Protein AF-A0A847DW80-F1 (afdb_monomer)

pLDDT: mean 91.11, std 9.95, range [46.47, 98.31]

Sequence (79 aa):
MTTGSFWFQFASPARFYPLAGRMIPWFGGAAVLLSLVGLYIGFFVAPTDWQQGESYRIIFIHVPAAWMAMFVYLVMAFW

Solvent-accessible surface area (backbone atoms only — not comparable to full-atom values): 4684 Å² total; per-residue (Å²): 135,86,81,68,60,75,89,56,62,58,73,45,63,87,59,30,52,66,52,52,62,67,46,46,64,57,54,51,50,50,49,53,53,52,49,53,53,49,52,47,40,28,70,69,67,50,77,66,42,92,90,54,32,71,65,47,37,52,50,68,54,50,53,60,52,52,51,51,51,54,51,52,51,50,52,66,74,78,107

Radius of gyration: 19.8 Å; Cα contacts (8 Å, |Δi|>4): 25; chains: 1; bounding box: 52×27×44 Å

Structure (mmCIF, N/CA/C/O backbone):
data_AF-A0A847DW80-F1
#
_entry.id   AF-A0A847DW80-F1
#
loop_
_atom_site.group_PDB
_atom_site.id
_atom_site.type_symbol
_atom_site.label_atom_id
_atom_site.label_alt_id
_atom_site.label_comp_id
_atom_site.label_asym_id
_atom_site.label_entity_id
_atom_site.label_seq_id
_atom_site.pdbx_PDB_ins_code
_atom_site.Cartn_x
_atom_site.Cartn_y
_atom_site.Cartn_z
_atom_site.occupancy
_atom_site.B_iso_or_equiv
_atom_site.auth_seq_id
_atom_site.auth_comp_id
_atom_site.auth_asym_id
_atom_site.auth_atom_id
_atom_site.pdbx_PDB_model_num
ATOM 1 N N . MET A 1 1 ? 37.315 -7.961 -22.452 1.00 46.47 1 MET A N 1
ATOM 2 C CA . MET A 1 1 ? 36.283 -8.348 -21.467 1.00 46.47 1 MET A CA 1
ATOM 3 C C . MET A 1 1 ? 35.704 -7.067 -20.894 1.00 46.47 1 MET A C 1
ATOM 5 O O . MET A 1 1 ? 36.333 -6.452 -20.048 1.00 46.47 1 MET A O 1
ATOM 9 N N . THR A 1 2 ? 34.595 -6.576 -21.443 1.00 53.25 2 THR A N 1
ATOM 10 C CA . THR A 1 2 ? 33.980 -5.327 -20.977 1.00 53.25 2 THR A CA 1
ATOM 11 C C . THR A 1 2 ? 33.236 -5.604 -19.677 1.00 53.25 2 THR A C 1
ATOM 13 O O . THR A 1 2 ? 32.113 -6.110 -19.700 1.00 53.25 2 THR A O 1
ATOM 16 N N . THR A 1 3 ? 33.856 -5.299 -18.540 1.00 60.47 3 THR A N 1
ATOM 17 C CA . THR A 1 3 ? 33.176 -5.164 -17.248 1.00 60.47 3 THR A CA 1
ATOM 18 C C . THR A 1 3 ? 32.234 -3.964 -17.344 1.00 60.47 3 THR A C 1
ATOM 20 O O . THR A 1 3 ? 32.550 -2.852 -16.934 1.00 60.47 3 THR A O 1
ATOM 23 N N . GLY A 1 4 ? 31.077 -4.169 -17.977 1.00 64.81 4 GLY A N 1
ATOM 24 C CA . GLY A 1 4 ? 29.977 -3.223 -17.902 1.00 64.81 4 GLY A CA 1
ATOM 25 C C . GLY A 1 4 ? 29.616 -3.062 -16.432 1.00 64.81 4 GLY A C 1
ATOM 26 O O . GLY A 1 4 ? 29.378 -4.057 -15.750 1.00 64.81 4 GLY A O 1
ATOM 27 N N . SER A 1 5 ? 29.647 -1.822 -15.948 1.00 72.94 5 SER A N 1
ATOM 28 C CA . SER A 1 5 ? 29.289 -1.454 -14.580 1.00 72.94 5 SER A CA 1
ATOM 29 C C . SER A 1 5 ? 28.033 -2.215 -14.133 1.00 72.94 5 SER A C 1
ATOM 31 O O . SER A 1 5 ? 26.976 -2.086 -14.757 1.00 72.94 5 SER A O 1
ATOM 33 N N . PHE A 1 6 ? 28.160 -3.027 -13.074 1.00 72.69 6 PHE A N 1
ATOM 34 C CA . PHE A 1 6 ? 27.072 -3.824 -12.483 1.00 72.69 6 PHE A CA 1
ATOM 35 C C . PHE A 1 6 ? 25.801 -2.985 -12.267 1.00 72.69 6 PHE A C 1
ATOM 37 O O . PHE A 1 6 ? 24.689 -3.452 -12.503 1.00 72.69 6 PHE A O 1
ATOM 44 N N . TRP A 1 7 ? 25.988 -1.705 -11.939 1.00 72.75 7 TRP A N 1
ATOM 45 C CA . TRP A 1 7 ? 24.939 -0.716 -11.717 1.00 72.75 7 TRP A CA 1
ATOM 46 C C . TRP A 1 7 ? 23.978 -0.520 -12.901 1.00 72.75 7 TRP A C 1
ATOM 48 O O . TRP A 1 7 ? 22.809 -0.224 -12.682 1.00 72.75 7 TRP A O 1
ATOM 58 N N . PHE A 1 8 ? 24.415 -0.734 -14.147 1.00 83.81 8 PHE A N 1
ATOM 59 C CA . PHE A 1 8 ? 23.573 -0.550 -15.342 1.00 83.81 8 PHE A CA 1
ATOM 60 C C . PHE A 1 8 ? 23.088 -1.866 -15.964 1.00 83.81 8 PHE A C 1
ATOM 62 O O . PHE A 1 8 ? 22.518 -1.879 -17.059 1.00 83.81 8 PHE A O 1
ATOM 69 N N . GLN A 1 9 ? 23.286 -3.001 -15.289 1.00 82.69 9 GLN A N 1
ATOM 70 C CA . GLN A 1 9 ? 22.919 -4.309 -15.832 1.00 82.69 9 GLN A CA 1
ATOM 71 C C . GLN A 1 9 ? 21.404 -4.454 -16.071 1.00 82.69 9 GLN A C 1
ATOM 73 O O . GLN A 1 9 ? 20.993 -5.116 -17.021 1.00 82.69 9 GLN A O 1
ATOM 78 N N . PHE A 1 10 ? 20.571 -3.781 -15.278 1.00 86.94 10 PHE A N 1
ATOM 79 C CA . PHE A 1 10 ? 19.111 -3.820 -15.411 1.00 86.94 10 PHE A CA 1
ATOM 80 C C . PHE A 1 10 ? 18.516 -2.565 -16.059 1.00 86.94 10 PHE A C 1
ATOM 82 O O . PHE A 1 10 ? 17.301 -2.443 -16.137 1.00 86.94 10 PHE A O 1
ATOM 89 N N . ALA A 1 11 ? 19.349 -1.661 -16.588 1.00 87.31 11 ALA A N 1
ATOM 90 C CA . ALA A 1 11 ? 18.864 -0.461 -17.274 1.00 87.31 11 ALA A CA 1
ATOM 91 C C . ALA A 1 11 ? 18.131 -0.787 -18.592 1.00 87.31 11 ALA A C 1
ATOM 93 O O . ALA A 1 11 ? 17.273 -0.033 -19.037 1.00 87.31 11 ALA A O 1
ATOM 94 N N . SER A 1 12 ? 18.453 -1.920 -19.230 1.00 90.12 12 SER A N 1
ATOM 95 C CA . SER A 1 12 ? 17.782 -2.370 -20.455 1.00 90.12 12 SER A CA 1
ATOM 96 C C . SER A 1 12 ? 16.492 -3.144 -20.131 1.00 90.12 12 SER A C 1
ATOM 98 O O . SER A 1 12 ? 16.594 -4.176 -19.450 1.00 90.12 12 SER A O 1
ATO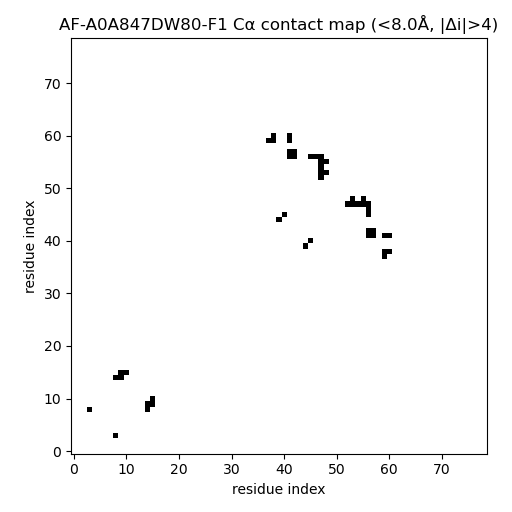M 100 N N . PRO A 1 13 ? 15.323 -2.774 -20.694 1.00 88.12 13 PRO A N 1
ATOM 101 C CA . PRO A 1 13 ? 14.053 -3.464 -20.445 1.00 88.12 13 PRO A CA 1
ATOM 102 C C . PRO A 1 13 ? 14.115 -4.978 -20.682 1.00 88.12 13 PRO A C 1
ATOM 104 O O . PRO A 1 13 ? 13.625 -5.748 -19.862 1.00 88.12 13 PRO A O 1
ATOM 107 N N . ALA A 1 14 ? 14.809 -5.423 -21.735 1.00 91.25 14 ALA A N 1
ATOM 108 C CA . ALA A 1 14 ? 14.954 -6.843 -22.072 1.00 91.25 14 ALA A CA 1
ATOM 109 C C . ALA A 1 14 ? 15.595 -7.695 -20.957 1.00 91.25 14 ALA A C 1
ATOM 111 O O . ALA A 1 14 ? 15.285 -8.877 -20.831 1.00 91.25 14 ALA A O 1
ATOM 112 N N . ARG A 1 15 ? 16.471 -7.104 -20.131 1.00 89.75 15 ARG A N 1
ATOM 113 C CA . ARG A 1 15 ? 17.090 -7.795 -18.986 1.00 89.75 15 ARG A CA 1
ATOM 114 C C . ARG A 1 15 ? 16.272 -7.656 -17.704 1.00 89.75 15 ARG A C 1
ATOM 116 O O . ARG A 1 15 ? 16.274 -8.576 -16.892 1.00 89.75 15 ARG A O 1
ATOM 123 N N . PHE A 1 16 ? 15.569 -6.539 -17.523 1.00 91.31 16 PHE A N 1
ATOM 124 C CA . PHE A 1 16 ? 14.769 -6.285 -16.324 1.00 91.31 16 PHE A CA 1
ATOM 125 C C . PHE A 1 16 ? 13.432 -7.037 -16.319 1.00 91.31 16 PHE A C 1
ATOM 127 O O . PHE A 1 16 ? 13.068 -7.609 -15.297 1.00 91.31 16 PHE A O 1
ATOM 134 N N . TYR A 1 17 ? 12.722 -7.105 -17.450 1.00 93.44 17 TYR A N 1
ATOM 135 C CA . TYR A 1 17 ? 11.380 -7.701 -17.530 1.00 93.44 17 TYR A CA 1
ATOM 136 C C . TYR A 1 17 ? 11.292 -9.143 -16.993 1.00 93.44 17 TYR A C 1
ATOM 138 O O . TYR A 1 17 ? 10.401 -9.418 -16.187 1.00 93.44 17 TYR A O 1
ATOM 146 N N . PRO A 1 18 ? 12.205 -10.069 -17.353 1.00 94.38 18 PRO A N 1
ATOM 147 C CA . PRO A 1 18 ? 12.181 -11.428 -16.808 1.00 94.38 18 PRO A CA 1
ATOM 148 C C . PRO A 1 18 ? 12.439 -11.480 -15.298 1.00 94.38 18 PRO A C 1
ATOM 150 O O . PRO A 1 18 ? 11.878 -12.328 -14.606 1.00 94.38 18 PRO A O 1
ATOM 153 N N . LEU A 1 19 ? 13.288 -10.586 -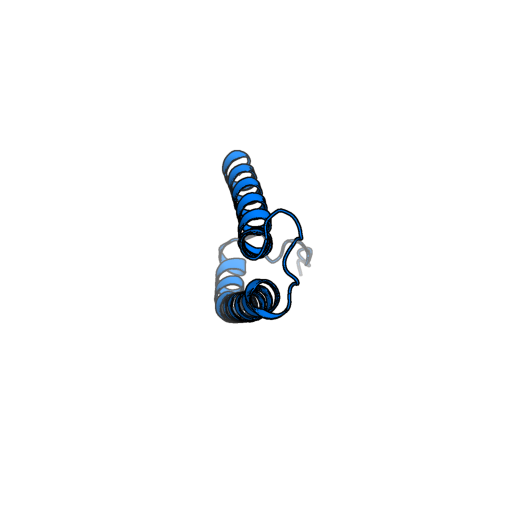14.777 1.00 93.12 19 LEU A N 1
ATOM 154 C CA . LEU A 1 19 ? 13.541 -10.472 -13.341 1.00 93.12 19 LEU A CA 1
ATOM 155 C C . LEU A 1 19 ? 12.294 -9.951 -12.622 1.00 93.12 19 LEU A C 1
ATOM 157 O O . LEU A 1 19 ? 11.824 -10.598 -11.690 1.00 93.12 19 LEU A O 1
ATOM 161 N N . ALA A 1 20 ? 11.728 -8.840 -13.099 1.00 94.25 20 ALA A N 1
ATOM 162 C CA . ALA A 1 20 ? 10.499 -8.266 -12.565 1.00 94.25 20 ALA A CA 1
ATOM 163 C C . ALA A 1 20 ? 9.376 -9.311 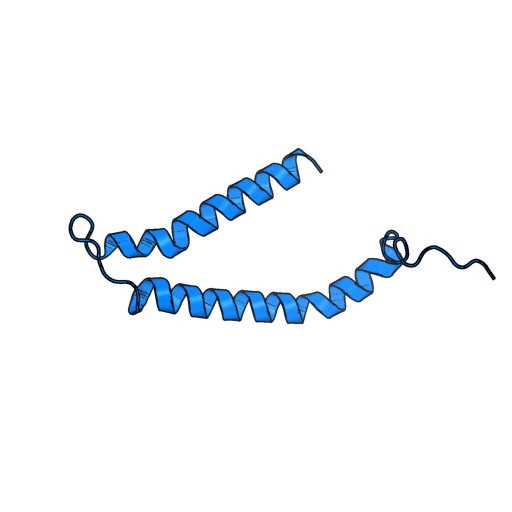-12.538 1.00 94.25 20 ALA A C 1
ATOM 165 O O . ALA A 1 20 ? 8.773 -9.527 -11.492 1.00 94.25 20 ALA A O 1
ATOM 166 N N . GLY A 1 21 ? 9.181 -10.051 -13.636 1.00 95.12 21 GLY A N 1
ATOM 167 C CA . GLY A 1 21 ? 8.191 -11.127 -13.728 1.00 95.12 21 GLY A CA 1
ATOM 168 C C . GLY A 1 21 ? 8.336 -12.202 -12.645 1.00 95.12 21 GLY A C 1
ATOM 169 O O . GLY A 1 21 ? 7.340 -12.640 -12.076 1.00 95.12 21 GLY A O 1
ATOM 170 N N . ARG A 1 22 ? 9.570 -12.588 -12.295 1.00 96.19 22 ARG A N 1
ATOM 171 C CA . ARG A 1 22 ? 9.833 -13.542 -11.200 1.00 96.19 22 ARG A CA 1
ATOM 172 C C . ARG A 1 22 ? 9.584 -12.945 -9.819 1.00 96.19 22 ARG A C 1
ATOM 174 O O . ARG A 1 22 ? 9.256 -13.689 -8.902 1.00 96.19 22 ARG A O 1
ATOM 181 N N . MET A 1 23 ? 9.759 -11.634 -9.660 1.00 97.12 23 MET A N 1
ATOM 182 C CA . MET A 1 23 ? 9.582 -10.929 -8.387 1.00 97.12 23 MET A CA 1
ATOM 183 C C . MET A 1 23 ? 8.120 -10.557 -8.102 1.00 97.12 23 MET A C 1
ATOM 185 O O . MET A 1 23 ? 7.748 -10.468 -6.933 1.00 97.12 23 MET A O 1
ATOM 189 N N . ILE A 1 24 ? 7.282 -10.394 -9.136 1.00 97.06 24 ILE A N 1
ATOM 190 C CA . ILE A 1 24 ? 5.846 -10.080 -9.011 1.00 97.06 24 ILE A CA 1
ATOM 191 C C . ILE A 1 24 ? 5.119 -10.961 -7.981 1.00 97.06 24 ILE A C 1
ATOM 193 O O . ILE A 1 24 ? 4.493 -10.386 -7.095 1.00 97.06 24 ILE A O 1
ATOM 197 N N . PRO A 1 25 ? 5.173 -12.310 -8.025 1.00 97.31 25 PRO A N 1
ATOM 198 C CA . PRO A 1 25 ? 4.412 -13.128 -7.077 1.00 97.31 25 PRO A CA 1
ATOM 199 C C . PRO A 1 25 ? 4.865 -12.932 -5.625 1.00 97.31 25 PRO A C 1
ATOM 201 O O . PRO A 1 25 ? 4.035 -12.955 -4.721 1.00 97.31 25 PRO A O 1
ATOM 204 N N . TRP A 1 26 ? 6.157 -12.686 -5.392 1.00 97.88 26 TRP A N 1
ATOM 205 C CA . TRP A 1 26 ? 6.691 -12.444 -4.051 1.00 97.88 26 TRP A CA 1
ATOM 206 C C . TRP A 1 26 ? 6.234 -11.098 -3.499 1.00 97.88 26 TRP A C 1
ATOM 208 O O . TRP A 1 26 ? 5.736 -11.032 -2.377 1.00 97.88 26 TRP A O 1
ATOM 218 N N . PHE A 1 27 ? 6.344 -10.032 -4.296 1.00 97.44 27 PHE A N 1
ATOM 219 C CA . PHE A 1 27 ? 5.871 -8.711 -3.886 1.00 97.44 27 PHE A CA 1
ATOM 220 C C . PHE A 1 27 ? 4.350 -8.652 -3.769 1.00 97.44 27 PHE A C 1
ATOM 222 O O . PHE A 1 27 ? 3.844 -8.050 -2.830 1.00 97.44 27 PHE A O 1
ATOM 229 N N . GLY A 1 28 ? 3.622 -9.324 -4.662 1.00 97.38 28 GLY A N 1
ATOM 230 C CA . GLY A 1 28 ? 2.171 -9.458 -4.578 1.00 97.38 28 GLY A CA 1
ATOM 231 C C . GLY A 1 28 ? 1.740 -10.208 -3.318 1.00 97.38 28 GLY A C 1
ATOM 232 O O . GLY A 1 28 ? 0.868 -9.738 -2.593 1.00 97.38 28 GLY A O 1
ATOM 233 N N . GLY A 1 29 ? 2.398 -11.328 -3.003 1.00 98.31 29 GLY A N 1
ATOM 234 C CA . GLY A 1 29 ? 2.147 -12.082 -1.774 1.00 98.31 29 GLY A CA 1
ATOM 235 C C . GLY A 1 29 ? 2.437 -11.265 -0.514 1.00 98.31 29 GLY A C 1
ATOM 236 O O . GLY A 1 29 ? 1.609 -11.218 0.394 1.00 98.31 29 GLY A O 1
ATOM 237 N N . ALA A 1 30 ? 3.573 -10.562 -0.479 1.00 98.12 30 ALA A N 1
ATOM 238 C CA . ALA A 1 30 ? 3.923 -9.672 0.624 1.00 98.12 30 ALA A CA 1
ATOM 239 C C . ALA A 1 30 ? 2.920 -8.517 0.774 1.00 98.12 30 ALA A C 1
ATOM 241 O O . ALA A 1 30 ? 2.514 -8.210 1.893 1.00 98.12 30 ALA A O 1
ATOM 242 N N . ALA A 1 31 ? 2.478 -7.914 -0.335 1.00 95.94 31 ALA A N 1
ATOM 243 C CA . ALA A 1 31 ? 1.478 -6.852 -0.325 1.00 95.94 31 ALA A CA 1
ATOM 244 C C . ALA A 1 31 ? 0.153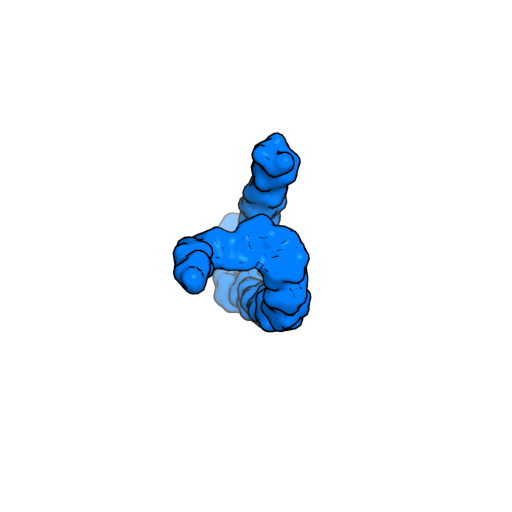 -7.340 0.275 1.00 95.94 31 ALA A C 1
ATOM 246 O O . ALA A 1 31 ? -0.348 -6.724 1.209 1.00 95.94 31 ALA A O 1
ATOM 247 N N . VAL A 1 32 ? -0.369 -8.483 -0.188 1.00 97.69 32 VAL A N 1
ATOM 248 C CA . VAL A 1 32 ? -1.606 -9.071 0.352 1.00 97.69 32 VAL A CA 1
ATOM 249 C C . VAL A 1 32 ? -1.464 -9.373 1.842 1.00 97.69 32 VAL A C 1
ATOM 251 O O . VAL A 1 32 ? -2.336 -9.002 2.625 1.00 97.69 32 VAL A O 1
ATOM 254 N N . LEU A 1 33 ? -0.359 -10.004 2.250 1.00 98.31 33 LEU A N 1
ATOM 255 C CA . LEU A 1 33 ? -0.122 -10.350 3.650 1.00 98.31 33 LEU A CA 1
ATOM 256 C C . LEU A 1 33 ? -0.105 -9.102 4.541 1.00 98.31 33 LEU A C 1
ATOM 258 O O . LEU A 1 33 ? -0.823 -9.046 5.537 1.00 98.31 33 LEU A O 1
ATOM 262 N N . LEU A 1 34 ? 0.679 -8.088 4.171 1.00 96.38 34 LEU A N 1
ATOM 263 C CA . LEU A 1 34 ? 0.787 -6.849 4.940 1.00 96.38 34 LEU A CA 1
ATOM 264 C C . LEU A 1 34 ? -0.536 -6.075 4.965 1.00 96.38 34 LEU A C 1
ATOM 266 O O . LEU A 1 34 ? -0.895 -5.535 6.009 1.00 96.38 34 LEU A O 1
ATOM 270 N N . SER A 1 35 ? -1.294 -6.064 3.864 1.00 94.75 35 SER A N 1
ATOM 271 C CA . SER A 1 35 ? -2.634 -5.473 3.835 1.00 94.75 35 SER A CA 1
ATOM 272 C C . SER A 1 35 ? -3.591 -6.182 4.791 1.00 94.75 35 SER A C 1
ATOM 274 O O . SER A 1 35 ? -4.285 -5.508 5.543 1.00 94.75 35 SER A O 1
ATOM 276 N N . LEU A 1 36 ? -3.610 -7.518 4.826 1.00 97.06 36 LEU A N 1
ATOM 277 C CA . LEU A 1 36 ? -4.467 -8.271 5.750 1.00 97.06 36 LEU A CA 1
ATOM 278 C C . LEU A 1 36 ? -4.109 -7.997 7.215 1.00 97.06 36 LEU A C 1
ATOM 280 O O . LEU A 1 36 ? -5.000 -7.765 8.031 1.00 97.06 36 LEU A O 1
ATOM 284 N N . VAL A 1 37 ? -2.814 -7.969 7.539 1.00 97.00 37 VAL A N 1
ATOM 285 C CA . VAL A 1 37 ? -2.333 -7.619 8.884 1.00 97.00 37 VAL A CA 1
ATOM 286 C C . VAL A 1 37 ? -2.744 -6.189 9.247 1.00 97.00 37 VAL A C 1
ATOM 288 O O . VAL A 1 37 ? -3.279 -5.961 10.330 1.00 97.00 37 VAL A O 1
ATOM 291 N N . GLY A 1 38 ? -2.556 -5.230 8.336 1.00 94.62 38 GLY A N 1
ATOM 292 C CA . GLY A 1 38 ? -2.948 -3.835 8.540 1.00 94.62 38 GLY A CA 1
ATOM 293 C C . GLY A 1 38 ? -4.454 -3.662 8.752 1.00 94.62 38 GLY A C 1
ATOM 294 O O . GLY A 1 38 ? -4.861 -2.963 9.677 1.00 94.62 38 GLY A O 1
ATOM 295 N N . LEU A 1 39 ? -5.280 -4.347 7.955 1.00 94.81 39 LEU A N 1
ATOM 296 C CA . LEU A 1 39 ? -6.739 -4.353 8.106 1.00 94.81 39 LEU A CA 1
ATOM 297 C C . LEU A 1 39 ? -7.164 -4.943 9.452 1.00 94.81 39 LEU A C 1
ATOM 299 O O . LEU A 1 39 ? -8.033 -4.382 10.117 1.00 94.81 39 LEU A O 1
ATOM 303 N N . TYR A 1 40 ? -6.537 -6.042 9.876 1.00 96.50 40 TYR A N 1
ATOM 304 C CA . TYR A 1 40 ? -6.817 -6.645 11.175 1.00 96.50 40 TYR A CA 1
ATOM 305 C C . TYR A 1 40 ? -6.497 -5.679 12.322 1.00 96.50 40 TYR A C 1
ATOM 307 O O . TYR A 1 40 ? -7.322 -5.467 13.212 1.00 96.50 40 TYR A O 1
ATOM 315 N N . ILE A 1 41 ? -5.322 -5.045 12.276 1.00 95.50 41 ILE A N 1
ATOM 316 C CA . ILE A 1 41 ? -4.913 -4.072 13.290 1.00 95.50 41 ILE A CA 1
ATOM 317 C C . ILE A 1 41 ? -5.873 -2.878 13.301 1.00 95.50 41 ILE A C 1
ATOM 319 O O . ILE A 1 41 ? -6.376 -2.519 14.363 1.00 95.50 41 ILE A O 1
ATOM 323 N N . GLY A 1 42 ? -6.169 -2.299 12.135 1.00 93.56 42 GLY A N 1
ATOM 324 C CA . GLY A 1 42 ? -7.020 -1.117 12.012 1.00 93.56 42 GLY A CA 1
ATOM 325 C C . GLY A 1 42 ? -8.458 -1.350 12.470 1.00 93.56 42 GLY A C 1
ATOM 326 O O . GLY A 1 42 ? -9.025 -0.492 13.139 1.00 93.56 42 GLY A O 1
ATOM 327 N N . PHE A 1 43 ? -9.045 -2.511 12.162 1.00 91.75 43 PHE A N 1
ATOM 328 C CA . PHE A 1 43 ? -10.444 -2.780 12.493 1.00 91.75 43 PHE A CA 1
ATOM 329 C C . PHE A 1 43 ? -10.670 -3.436 13.843 1.00 91.75 43 PHE A C 1
ATOM 331 O O . PHE A 1 43 ? -11.697 -3.157 14.449 1.00 91.75 43 PHE A O 1
ATOM 338 N N . PHE A 1 44 ? -9.758 -4.271 14.343 1.00 93.56 44 PHE A N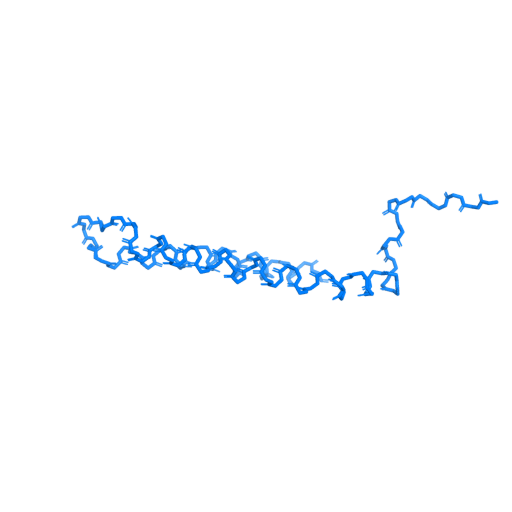 1
ATOM 339 C CA . PHE A 1 44 ? -10.010 -5.052 15.560 1.00 93.56 44 PHE A CA 1
ATOM 340 C C . PHE A 1 44 ? -9.139 -4.626 16.739 1.00 93.56 44 PHE A C 1
ATOM 342 O O . PHE A 1 44 ? -9.636 -4.569 17.861 1.00 93.56 44 PHE A O 1
ATO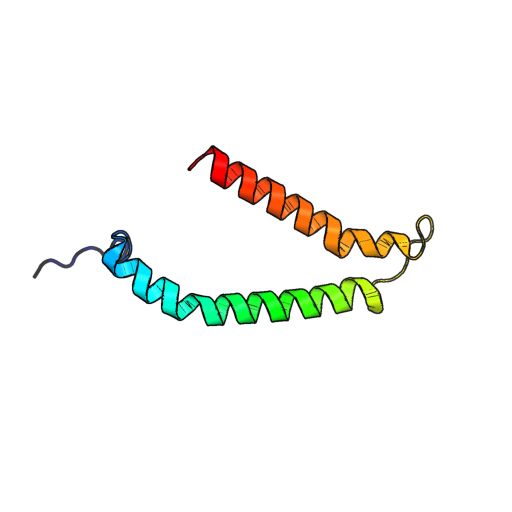M 349 N N . VAL A 1 45 ? -7.871 -4.286 16.498 1.00 95.38 45 VAL A N 1
ATOM 350 C CA . VAL A 1 45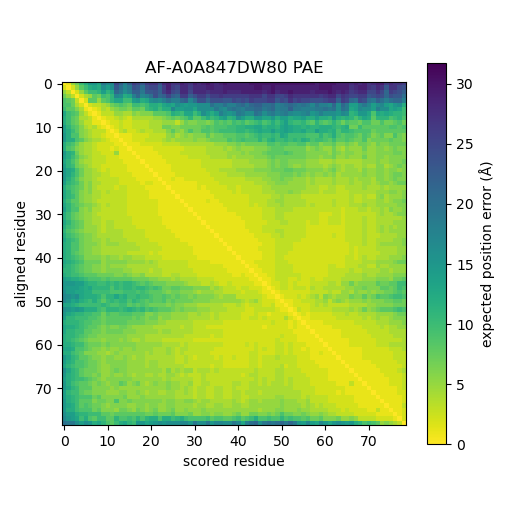 ? -6.907 -3.985 17.572 1.00 95.38 45 VAL A CA 1
ATOM 351 C C . VAL A 1 45 ? -6.915 -2.508 17.960 1.00 95.38 45 VAL A C 1
ATOM 353 O O . VAL A 1 45 ? -6.763 -2.186 19.136 1.00 95.38 45 VAL A O 1
ATOM 356 N N . ALA A 1 46 ? -7.077 -1.608 16.988 1.00 92.94 46 ALA A N 1
ATOM 357 C CA . ALA A 1 46 ? -7.042 -0.174 17.237 1.00 92.94 46 ALA A CA 1
ATOM 358 C C . ALA A 1 46 ? -8.177 0.254 18.187 1.00 92.94 46 ALA A C 1
ATOM 360 O O . ALA A 1 46 ? -9.314 -0.182 18.010 1.00 92.94 46 ALA A O 1
ATOM 361 N N . PRO A 1 47 ? -7.907 1.101 19.192 1.00 92.81 47 PRO A N 1
ATOM 362 C CA . PRO A 1 47 ? -8.953 1.604 20.069 1.00 92.81 47 PRO A CA 1
ATOM 363 C C . PRO A 1 47 ? -9.868 2.577 19.319 1.00 92.81 47 PRO A C 1
ATOM 365 O O . PRO A 1 47 ? -9.468 3.218 18.346 1.00 92.81 47 PRO A O 1
ATOM 368 N N . THR A 1 48 ? -11.097 2.716 19.802 1.00 93.94 48 THR A N 1
ATOM 369 C CA . THR A 1 48 ? -12.004 3.777 19.360 1.00 93.94 48 THR A CA 1
ATOM 370 C C . THR A 1 48 ? -11.578 5.123 19.917 1.00 93.94 48 THR A C 1
ATOM 372 O O . THR A 1 48 ? -11.108 5.208 21.053 1.00 93.94 48 THR A O 1
ATOM 375 N N . ASP A 1 49 ? -11.821 6.180 19.153 1.00 94.69 49 ASP A N 1
ATOM 376 C CA . ASP A 1 49 ? -11.653 7.544 19.643 1.00 94.69 49 ASP A CA 1
ATOM 377 C C . ASP A 1 49 ? -12.860 7.990 20.488 1.00 94.69 49 ASP A C 1
ATOM 379 O O . ASP A 1 49 ? -13.984 7.533 20.284 1.00 94.69 49 ASP A O 1
ATOM 383 N N . TRP A 1 50 ? -12.640 8.913 21.426 1.00 91.56 50 TRP A N 1
ATOM 384 C CA . TRP A 1 50 ? -13.690 9.439 22.303 1.00 91.56 50 TRP A CA 1
ATOM 385 C C . TRP A 1 50 ? -14.745 10.276 21.561 1.00 91.56 50 TRP A C 1
ATOM 387 O O . TRP A 1 50 ? -15.923 10.226 21.909 1.00 91.56 50 TRP A O 1
ATOM 397 N N . GLN A 1 51 ? -14.351 11.051 20.548 1.00 95.25 51 GLN A N 1
ATOM 398 C CA . GLN A 1 51 ? -15.263 11.930 19.807 1.00 95.25 51 GLN A CA 1
ATOM 399 C C . GLN A 1 51 ? -15.880 11.224 18.600 1.00 95.25 51 GLN A C 1
ATOM 401 O O . GLN A 1 51 ? -17.044 11.449 18.274 1.00 95.25 51 GLN A O 1
ATOM 406 N N . GLN A 1 52 ? -15.097 10.384 17.925 1.00 91.44 52 GLN A N 1
ATOM 407 C CA . GLN A 1 52 ? -15.500 9.749 16.668 1.00 91.44 52 GLN A CA 1
ATOM 408 C C . GLN A 1 52 ? -15.957 8.289 16.828 1.00 91.44 52 GLN A C 1
ATOM 410 O O . GLN A 1 52 ? -16.487 7.705 15.877 1.00 91.44 52 GLN A O 1
ATOM 415 N N . GLY A 1 53 ? -15.775 7.690 18.010 1.00 92.38 53 GLY A N 1
ATOM 416 C CA . GLY A 1 53 ? -16.155 6.308 18.294 1.00 92.38 53 GLY A CA 1
ATOM 417 C C . GLY A 1 53 ? -15.488 5.315 17.339 1.00 92.38 53 GLY A C 1
ATOM 418 O O . GLY A 1 53 ? -14.290 5.393 17.067 1.00 92.38 53 GLY A O 1
ATOM 419 N N . GLU A 1 54 ? -16.286 4.393 16.795 1.00 93.12 54 GLU A N 1
ATOM 420 C CA . GLU A 1 54 ? -15.843 3.382 15.821 1.00 93.12 54 GLU A CA 1
ATOM 421 C C . GLU A 1 54 ? -15.440 3.975 14.462 1.00 93.12 54 GLU A C 1
ATOM 423 O O . GLU A 1 54 ? -14.581 3.424 13.773 1.00 93.12 54 GLU A O 1
ATOM 428 N N . SER A 1 55 ? -15.985 5.139 14.086 1.00 93.31 55 SER A N 1
ATOM 429 C CA . SER A 1 55 ? -15.673 5.775 12.795 1.00 93.31 55 SER A CA 1
ATOM 430 C C . SER A 1 55 ? -14.198 6.161 12.677 1.00 93.31 55 SER A C 1
ATOM 432 O O . SER A 1 55 ? -13.660 6.215 11.572 1.00 93.31 55 SER A O 1
ATOM 434 N N . TYR A 1 56 ? -13.524 6.376 13.811 1.00 93.88 56 TYR A N 1
ATOM 435 C CA . TYR A 1 56 ? -12.086 6.623 13.865 1.00 93.88 56 TYR A CA 1
ATOM 436 C C . TYR A 1 56 ? -11.280 5.536 13.148 1.00 93.88 56 TYR A C 1
ATOM 438 O O . TYR A 1 56 ? -10.328 5.848 12.440 1.00 93.88 56 TYR A O 1
ATOM 446 N N . ARG A 1 57 ? -11.690 4.263 13.234 1.00 94.38 57 ARG A N 1
ATOM 447 C CA . ARG A 1 57 ? -10.926 3.145 12.658 1.00 94.38 57 ARG A CA 1
ATOM 448 C C . ARG A 1 57 ? -10.785 3.221 11.132 1.00 94.38 57 ARG A C 1
ATOM 450 O O . ARG A 1 57 ? -9.859 2.641 10.567 1.00 94.38 57 ARG A O 1
ATOM 457 N N . ILE A 1 58 ? -11.646 3.981 10.450 1.00 93.81 58 ILE A N 1
ATOM 458 C CA . ILE A 1 58 ? -11.596 4.171 8.991 1.00 93.81 58 ILE A CA 1
ATOM 459 C C . ILE A 1 58 ? -10.292 4.864 8.559 1.00 93.81 58 ILE A C 1
ATOM 461 O O . ILE A 1 58 ? -9.784 4.593 7.465 1.00 93.81 58 ILE A O 1
ATOM 465 N N . ILE A 1 59 ? -9.699 5.714 9.409 1.00 94.38 59 ILE A N 1
ATOM 466 C CA . ILE A 1 59 ? -8.485 6.463 9.049 1.00 94.38 59 ILE A CA 1
ATOM 467 C C . ILE A 1 59 ? -7.296 5.544 8.749 1.00 94.38 59 ILE A C 1
ATOM 469 O O . ILE A 1 59 ? -6.464 5.891 7.912 1.00 94.38 59 ILE A O 1
ATOM 473 N N . PHE A 1 60 ? -7.242 4.359 9.371 1.00 92.94 60 PHE A N 1
ATOM 474 C CA . PHE A 1 60 ? -6.162 3.386 9.177 1.00 92.94 60 PHE A CA 1
ATOM 475 C C . PHE A 1 60 ? -6.137 2.786 7.767 1.00 92.94 60 PHE A C 1
ATOM 477 O O . PHE A 1 60 ? -5.113 2.256 7.350 1.00 92.94 60 PHE A O 1
ATOM 484 N N . ILE A 1 61 ? -7.232 2.908 7.014 1.00 93.00 61 ILE A N 1
ATOM 485 C CA . ILE A 1 61 ? -7.289 2.574 5.586 1.00 93.00 61 ILE A CA 1
ATOM 486 C C . ILE A 1 61 ? -7.207 3.844 4.747 1.00 93.00 61 ILE A C 1
ATOM 488 O O . ILE A 1 61 ? -6.445 3.908 3.784 1.00 93.00 61 ILE A O 1
ATOM 492 N N . HIS A 1 62 ? -7.989 4.860 5.110 1.00 94.69 62 HIS A N 1
ATOM 493 C CA . HIS A 1 62 ? -8.151 6.060 4.300 1.00 94.69 62 HIS A CA 1
ATOM 494 C C . HIS A 1 62 ? -6.846 6.847 4.129 1.00 94.69 62 HIS A C 1
ATOM 496 O O . HIS A 1 62 ? -6.472 7.163 3.002 1.00 94.69 62 HIS A O 1
ATOM 502 N N . VAL A 1 63 ? -6.139 7.148 5.223 1.00 95.62 63 VAL A N 1
ATOM 503 C CA . VAL A 1 63 ? -4.933 7.992 5.201 1.00 95.62 63 VAL A CA 1
ATOM 504 C C . VAL A 1 63 ? -3.807 7.376 4.360 1.00 95.62 63 VAL A C 1
ATOM 506 O O . VAL A 1 63 ? -3.320 8.055 3.452 1.00 95.62 63 VAL A O 1
ATOM 509 N N . PRO A 1 64 ? -3.394 6.110 4.575 1.00 93.56 64 PRO A N 1
ATOM 510 C CA . PRO A 1 64 ? -2.362 5.506 3.735 1.00 93.56 64 PRO A CA 1
ATOM 511 C C . PRO A 1 64 ? -2.810 5.349 2.276 1.00 93.56 64 PRO A C 1
ATOM 513 O O . PRO A 1 64 ? -1.998 5.562 1.376 1.00 93.56 64 PRO A O 1
ATOM 516 N N . ALA A 1 65 ? -4.088 5.045 2.010 1.00 94.38 65 ALA A N 1
ATOM 517 C CA . ALA A 1 65 ? -4.605 4.970 0.642 1.00 94.38 65 ALA A CA 1
ATOM 518 C C . ALA A 1 65 ? -4.553 6.330 -0.071 1.00 94.38 65 ALA A C 1
ATOM 520 O O . ALA A 1 65 ? -4.103 6.403 -1.213 1.00 94.38 65 ALA A O 1
ATOM 521 N N . ALA A 1 66 ? -4.950 7.412 0.606 1.00 96.69 66 ALA A N 1
ATOM 522 C CA . ALA A 1 66 ? -4.866 8.767 0.071 1.00 96.69 66 ALA A CA 1
ATOM 523 C C . ALA A 1 66 ? -3.411 9.162 -0.220 1.00 96.69 66 ALA A C 1
ATOM 525 O O . ALA A 1 66 ? -3.118 9.730 -1.272 1.00 96.69 66 ALA A O 1
ATOM 526 N N . TRP A 1 67 ? -2.483 8.809 0.674 1.00 96.94 67 TRP A N 1
ATOM 527 C CA . TRP A 1 67 ? -1.063 9.090 0.481 1.00 96.94 67 TRP A CA 1
ATOM 528 C C . TRP A 1 67 ? -0.477 8.332 -0.715 1.00 96.94 67 TRP A C 1
ATOM 530 O O . TRP A 1 67 ? 0.185 8.933 -1.561 1.00 96.94 67 TRP A O 1
ATOM 540 N N . MET A 1 68 ? -0.794 7.039 -0.848 1.00 94.81 68 MET A N 1
ATOM 541 C CA . MET A 1 68 ? -0.387 6.244 -2.010 1.00 94.81 68 MET A CA 1
ATOM 542 C C . MET A 1 68 ? -1.005 6.758 -3.311 1.00 94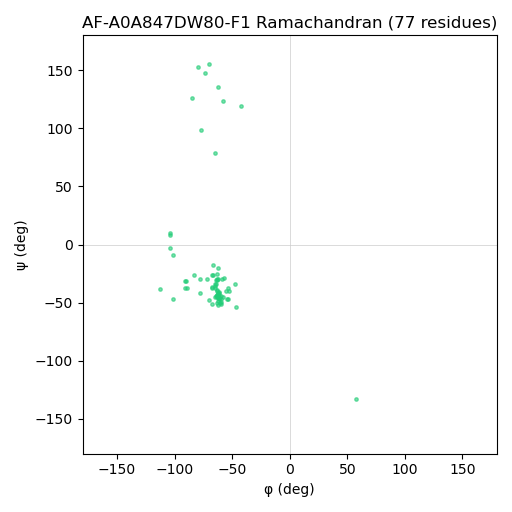.81 68 MET A C 1
ATOM 544 O O . MET A 1 68 ? -0.310 6.812 -4.322 1.00 94.81 68 MET A O 1
ATOM 548 N N . ALA A 1 69 ? -2.271 7.180 -3.297 1.00 95.69 69 ALA A N 1
ATOM 549 C CA . ALA A 1 69 ? -2.918 7.769 -4.466 1.00 95.69 69 ALA A CA 1
ATOM 550 C C . ALA A 1 69 ? -2.213 9.058 -4.915 1.00 95.69 69 ALA A C 1
ATOM 552 O O . ALA A 1 69 ? -1.913 9.210 -6.098 1.00 95.69 69 ALA A O 1
ATOM 553 N N . MET A 1 70 ? -1.882 9.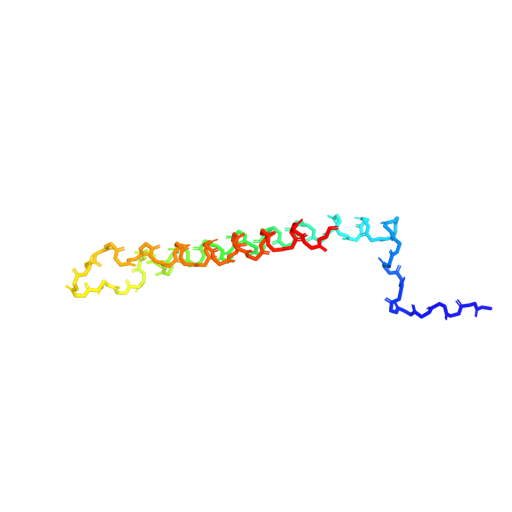955 -3.979 1.00 96.06 70 MET A N 1
ATOM 554 C CA . MET A 1 70 ? -1.126 11.176 -4.283 1.00 96.06 70 MET A CA 1
ATOM 555 C C . MET A 1 70 ? 0.276 10.863 -4.814 1.00 96.06 70 MET A C 1
ATOM 557 O O . MET A 1 70 ? 0.702 11.457 -5.801 1.00 96.06 70 MET A O 1
ATOM 561 N N . PHE A 1 71 ? 0.983 9.910 -4.203 1.00 95.56 71 PHE A N 1
ATOM 562 C CA . PHE A 1 71 ? 2.303 9.487 -4.667 1.00 95.56 71 PHE A CA 1
ATOM 563 C C . PHE A 1 71 ? 2.259 8.938 -6.099 1.00 95.56 71 PHE A C 1
ATOM 565 O O . PHE A 1 71 ? 3.026 9.385 -6.949 1.00 95.56 71 PHE A O 1
ATOM 572 N N . VAL A 1 72 ? 1.334 8.016 -6.389 1.00 95.19 72 VAL A N 1
ATOM 573 C CA . VAL A 1 72 ? 1.166 7.449 -7.736 1.00 95.19 72 VAL A CA 1
ATOM 574 C C . VAL A 1 72 ? 0.804 8.539 -8.742 1.00 95.19 72 VAL A C 1
ATOM 576 O O . VAL A 1 72 ? 1.363 8.554 -9.835 1.00 95.19 72 VAL A O 1
ATOM 579 N N . TYR A 1 73 ? -0.063 9.484 -8.367 1.00 94.50 73 TYR A N 1
ATOM 580 C CA . TYR A 1 73 ? -0.409 10.615 -9.224 1.00 94.50 73 TYR A CA 1
ATOM 581 C C . TYR A 1 73 ? 0.816 11.469 -9.581 1.00 94.50 73 TYR A C 1
ATOM 583 O O . TYR A 1 73 ? 1.009 11.807 -10.745 1.00 94.50 73 TYR A O 1
ATOM 591 N N . LEU A 1 74 ? 1.682 11.774 -8.608 1.00 96.62 74 LEU A N 1
ATOM 592 C CA . LEU A 1 74 ? 2.925 12.508 -8.863 1.00 96.62 74 LEU A CA 1
ATOM 593 C C . LEU A 1 74 ? 3.869 11.720 -9.775 1.00 96.62 74 LEU A C 1
ATOM 595 O O . LEU A 1 74 ? 4.396 12.285 -10.728 1.00 96.62 74 LEU A O 1
ATOM 599 N N . VAL A 1 75 ? 4.052 10.419 -9.534 1.00 96.06 75 VAL A N 1
ATOM 600 C CA . VAL A 1 75 ? 4.879 9.569 -10.406 1.00 96.06 75 VAL A CA 1
ATOM 601 C C . VAL A 1 75 ? 4.352 9.588 -11.840 1.00 96.06 75 VAL A C 1
ATOM 603 O O . VAL A 1 75 ? 5.138 9.786 -12.756 1.00 96.06 75 VAL A O 1
ATOM 606 N N . MET A 1 76 ? 3.038 9.454 -12.036 1.00 94.75 76 MET A N 1
ATOM 607 C CA . MET A 1 76 ? 2.416 9.538 -13.363 1.00 94.75 76 MET A CA 1
ATOM 608 C C . MET A 1 76 ? 2.569 10.916 -14.019 1.00 94.75 76 MET A C 1
ATOM 610 O O . MET A 1 76 ? 2.585 10.999 -15.240 1.00 94.75 76 MET A O 1
ATOM 614 N N . ALA A 1 77 ? 2.637 11.996 -13.238 1.00 95.06 77 ALA A N 1
ATOM 615 C CA . ALA A 1 77 ? 2.776 13.351 -13.766 1.00 95.06 77 ALA A CA 1
ATOM 616 C C . ALA A 1 77 ? 4.212 13.687 -14.208 1.00 95.06 77 ALA A C 1
ATOM 618 O O . ALA A 1 77 ? 4.394 14.523 -15.092 1.00 95.06 77 ALA A O 1
ATOM 619 N N . PHE A 1 78 ? 5.224 13.077 -13.580 1.00 92.81 78 PHE A N 1
ATOM 620 C CA . PHE A 1 78 ? 6.645 13.363 -13.830 1.00 92.81 78 PHE A CA 1
ATOM 621 C C . PHE A 1 78 ? 7.373 12.304 -14.673 1.00 92.81 78 PHE A C 1
ATOM 623 O O . PHE A 1 78 ? 8.558 12.488 -14.960 1.00 92.81 78 PHE A O 1
ATOM 630 N N . TRP A 1 79 ? 6.701 11.212 -15.040 1.00 69.94 79 TRP A N 1
ATOM 631 C CA . TRP A 1 79 ? 7.239 10.116 -15.849 1.00 69.94 79 TRP A CA 1
ATOM 632 C C . TRP A 1 79 ? 6.630 10.110 -17.250 1.00 69.94 79 TRP A C 1
ATOM 634 O O . TRP A 1 79 ? 7.412 10.047 -18.225 1.00 69.94 79 TRP A O 1
#

Mean predicted aligned error: 6.14 Å

Foldseek 3Di:
DDPDPPVCQCVDVVRVVVVVVVCVVVVVVVVVVVVVVLLCCLQPVDAADPVCGNVVSVCSVVVVVVVVVVVVVVVVVVD

Secondary structure (DSSP, 8-state):
-----GGGTTSSHHHHHHHHHHHHHHHHHHHHHHHHHHHHIIIIISPPBTTTBGGGGGHHHHHHHHHHHHHHHHHHHH-